Protein AF-A0A8H4QT90-F1 (afdb_monomer_lite)

Foldseek 3Di:
DVVVVCVVCVVVVVVLVVVLVVVLVDPPDFDFAEDEAAEDADDAQEKDKDLDDDRDYHYPVNSVVVVVVVVVVDRPPRGSGYIYIDRPCGPVTDDDPPCVVVVVVLVVCCVPPVVVSVVVVVVPD

Radius of gyration: 18.49 Å; chains: 1; bounding box: 45×28×50 Å

Secondary structure (DSSP, 8-state):
-HHHHHHHTHHHHHHHHHHHHHHHT-TTS---EEEE--EES-----EEEESS-----EEHHHHHHHHHHHHHT-TTSSTTSEEEEEETTGGGSPPPPTHHHHHHHHHHHHHH-HHHHHHHHHTT-

Sequence (125 aa):
MRAVALRAAFHVLRDLRLAAEYLRGFEWIPVSFWQPGPIVKDEARGVSLTAEEGFDLISYADVARGIVKIVEEGDGMWIGKEVGFVALGGKKVKSLPPSTFIWMLVGLLGYYMPSLWLVGRKMGL

Structure (mmCIF, N/CA/C/O backbone):
data_AF-A0A8H4QT90-F1
#
_entry.id   AF-A0A8H4QT90-F1
#
loop_
_atom_site.group_PDB
_atom_site.id
_atom_site.type_symbol
_atom_site.label_atom_id
_atom_site.label_alt_id
_atom_site.label_comp_id
_atom_site.label_asym_id
_atom_site.label_entity_id
_atom_site.label_seq_id
_atom_site.pdbx_PDB_ins_code
_atom_site.Cartn_x
_atom_site.Cartn_y
_atom_site.Cartn_z
_atom_site.occupancy
_atom_site.B_iso_or_equiv
_atom_site.auth_seq_id
_atom_site.auth_comp_id
_atom_site.auth_asym_id
_atom_site.auth_atom_id
_atom_site.pdbx_PDB_model_num
ATOM 1 N N . MET A 1 1 ? 4.700 10.311 -13.568 1.00 56.97 1 MET A N 1
ATOM 2 C CA . MET A 1 1 ? 4.705 8.851 -13.305 1.00 56.97 1 MET A CA 1
ATOM 3 C C . MET A 1 1 ? 3.386 8.309 -12.758 1.00 56.97 1 MET A C 1
ATOM 5 O O . MET A 1 1 ? 2.990 7.253 -13.229 1.00 56.97 1 MET A O 1
ATOM 9 N N . ARG A 1 2 ? 2.676 9.005 -11.848 1.00 68.62 2 ARG A N 1
ATOM 10 C CA . ARG A 1 2 ? 1.399 8.528 -11.265 1.00 68.62 2 ARG A CA 1
ATOM 11 C C . ARG A 1 2 ? 0.404 7.986 -12.304 1.00 68.62 2 ARG A C 1
ATOM 13 O O . ARG A 1 2 ? -0.024 6.850 -12.181 1.00 68.62 2 ARG A O 1
ATOM 20 N N . ALA A 1 3 ? 0.116 8.737 -13.371 1.00 72.50 3 ALA A N 1
ATOM 21 C CA . ALA A 1 3 ? -0.819 8.303 -14.418 1.00 72.50 3 ALA A CA 1
ATOM 22 C C . ALA A 1 3 ? -0.406 6.993 -15.120 1.00 72.50 3 ALA A C 1
ATOM 24 O O . ALA A 1 3 ? -1.246 6.131 -15.355 1.00 72.50 3 ALA A O 1
ATOM 25 N N . VAL A 1 4 ? 0.888 6.817 -15.416 1.00 71.94 4 VAL A N 1
ATOM 26 C CA . VAL A 1 4 ? 1.413 5.602 -16.064 1.00 71.94 4 VAL A CA 1
ATOM 27 C C . VAL A 1 4 ? 1.319 4.408 -15.117 1.00 71.94 4 VAL A C 1
ATOM 29 O O . VAL A 1 4 ? 0.863 3.347 -15.528 1.00 71.94 4 VAL A O 1
ATOM 32 N N . ALA A 1 5 ? 1.679 4.592 -13.844 1.00 72.44 5 ALA A N 1
ATOM 33 C CA . ALA A 1 5 ? 1.585 3.546 -12.828 1.00 72.44 5 ALA A CA 1
ATOM 34 C C . ALA A 1 5 ? 0.129 3.113 -12.583 1.00 72.44 5 ALA A C 1
ATOM 36 O O . ALA A 1 5 ? -0.160 1.920 -12.582 1.00 72.44 5 ALA A O 1
ATOM 37 N N . LEU A 1 6 ? -0.799 4.071 -12.465 1.00 78.56 6 LEU A N 1
ATOM 38 C CA . LEU A 1 6 ? -2.232 3.788 -12.322 1.00 78.56 6 LEU A CA 1
ATOM 39 C C . LEU A 1 6 ? -2.795 3.055 -13.544 1.00 78.56 6 LEU A C 1
ATOM 41 O O . LEU A 1 6 ? -3.613 2.152 -13.398 1.00 78.56 6 LEU A O 1
ATOM 45 N N . ARG A 1 7 ? -2.344 3.415 -14.753 1.00 81.00 7 ARG A N 1
ATOM 46 C CA . ARG A 1 7 ? -2.761 2.739 -15.986 1.00 81.00 7 ARG A CA 1
ATOM 47 C C . ARG A 1 7 ? -2.215 1.314 -16.058 1.00 81.00 7 ARG A C 1
ATOM 49 O O . ARG A 1 7 ? -2.965 0.407 -16.398 1.00 81.00 7 ARG A O 1
ATOM 56 N N . ALA A 1 8 ? -0.941 1.117 -15.720 1.00 78.81 8 ALA A N 1
ATOM 57 C CA . ALA A 1 8 ? -0.301 -0.198 -15.718 1.00 78.81 8 ALA A CA 1
ATOM 58 C C . ALA A 1 8 ? -0.925 -1.142 -14.677 1.00 78.81 8 ALA A C 1
ATOM 60 O O . ALA A 1 8 ? -1.117 -2.322 -14.951 1.00 78.81 8 ALA A O 1
ATOM 61 N N . ALA A 1 9 ? -1.296 -0.613 -13.509 1.00 82.62 9 ALA A N 1
ATOM 62 C CA . ALA A 1 9 ? -1.928 -1.369 -12.433 1.00 82.62 9 ALA A CA 1
ATOM 63 C C . ALA A 1 9 ? -3.467 -1.394 -12.515 1.00 82.62 9 ALA A C 1
ATOM 65 O O . ALA A 1 9 ? -4.108 -1.844 -11.569 1.00 82.62 9 ALA A O 1
ATOM 66 N N . PHE A 1 10 ? -4.077 -0.923 -13.612 1.00 85.81 10 PHE A N 1
ATOM 67 C CA . PHE A 1 10 ? -5.526 -0.699 -13.690 1.00 85.81 10 PHE A CA 1
ATOM 68 C C . PHE A 1 10 ? -6.351 -1.933 -13.311 1.00 85.81 10 PHE A C 1
ATOM 70 O O . PHE A 1 10 ? -7.279 -1.818 -12.518 1.00 85.81 10 PHE A O 1
ATOM 77 N N . HIS A 1 11 ? -6.007 -3.106 -13.851 1.00 88.88 11 HIS A N 1
ATOM 78 C CA . HIS A 1 11 ? -6.732 -4.345 -13.559 1.00 88.88 11 HIS A CA 1
ATOM 79 C C . HIS A 1 11 ? -6.631 -4.727 -12.080 1.00 88.88 11 HIS A C 1
ATOM 81 O O . HIS A 1 11 ? -7.649 -4.974 -11.450 1.00 88.88 11 HIS A O 1
ATOM 87 N N . VAL A 1 12 ? -5.432 -4.648 -11.498 1.00 89.69 12 VAL A N 1
ATOM 88 C CA . VAL A 1 12 ? -5.207 -4.949 -10.077 1.00 89.69 12 VAL A CA 1
ATOM 89 C C . VAL A 1 12 ? -5.978 -3.980 -9.177 1.00 89.69 12 VAL A C 1
ATOM 91 O O . VAL A 1 12 ? -6.648 -4.400 -8.240 1.00 89.69 12 VAL A O 1
ATOM 94 N N . LEU A 1 13 ? -5.928 -2.679 -9.473 1.00 88.31 13 LEU A N 1
ATOM 95 C CA . LEU A 1 13 ? -6.648 -1.661 -8.703 1.00 88.31 13 LEU A CA 1
ATOM 96 C C . LEU A 1 13 ? -8.168 -1.812 -8.834 1.00 88.31 13 LEU A C 1
ATOM 98 O O . LEU A 1 13 ? -8.895 -1.618 -7.861 1.00 88.31 13 LEU A O 1
ATOM 102 N N . ARG A 1 14 ? -8.655 -2.179 -10.024 1.00 93.69 14 ARG A N 1
ATOM 103 C CA . ARG A 1 14 ? -10.071 -2.471 -10.259 1.00 93.69 14 ARG A CA 1
ATOM 104 C C . ARG A 1 14 ? -10.523 -3.695 -9.466 1.00 93.69 14 ARG A C 1
ATOM 106 O O . ARG A 1 14 ? -11.590 -3.641 -8.864 1.00 93.69 14 ARG A O 1
ATOM 113 N N . ASP A 1 15 ? -9.725 -4.755 -9.433 1.00 95.38 15 ASP A N 1
ATOM 114 C CA . ASP A 1 15 ? -10.054 -5.965 -8.678 1.00 95.38 15 ASP A CA 1
ATOM 115 C C . ASP A 1 15 ? -10.084 -5.682 -7.170 1.00 95.38 15 ASP A C 1
ATOM 117 O O . ASP A 1 15 ? -11.026 -6.085 -6.489 1.00 95.38 15 ASP A O 1
ATOM 121 N N . LEU A 1 16 ? -9.126 -4.900 -6.656 1.00 92.50 16 LEU A N 1
ATOM 122 C CA . LEU A 1 16 ? -9.128 -4.446 -5.261 1.00 92.50 16 LEU A CA 1
ATOM 123 C C . LEU A 1 16 ? -10.362 -3.601 -4.925 1.00 92.50 16 LEU A C 1
ATOM 125 O O . LEU A 1 16 ? -10.953 -3.776 -3.860 1.00 92.50 16 LEU A O 1
ATOM 129 N N . ARG A 1 17 ? -10.787 -2.716 -5.835 1.00 92.56 17 ARG A N 1
ATOM 130 C CA . ARG A 1 17 ? -12.011 -1.926 -5.660 1.00 92.56 17 ARG A CA 1
ATOM 131 C C . ARG A 1 17 ? -13.251 -2.818 -5.570 1.00 92.56 17 ARG A C 1
ATOM 133 O O . ARG A 1 17 ? -14.049 -2.642 -4.656 1.00 92.56 17 ARG A O 1
ATOM 140 N N . LEU A 1 18 ? -13.398 -3.777 -6.484 1.00 95.88 18 LEU A N 1
ATOM 141 C CA . LEU A 1 18 ? -14.534 -4.706 -6.488 1.00 95.88 18 LEU A CA 1
ATOM 142 C C . LEU A 1 18 ? -14.541 -5.598 -5.241 1.00 95.88 18 LEU A C 1
ATOM 144 O O . LEU A 1 18 ? -15.597 -5.828 -4.655 1.00 95.88 18 LEU A O 1
ATOM 148 N N . ALA A 1 19 ? -13.369 -6.058 -4.797 1.00 94.44 19 ALA A N 1
ATOM 149 C CA . ALA A 1 19 ? -13.237 -6.802 -3.549 1.00 94.44 19 ALA A CA 1
ATOM 150 C C . ALA A 1 19 ? -13.657 -5.955 -2.337 1.00 94.44 19 ALA A C 1
ATOM 152 O O . ALA A 1 19 ? -14.354 -6.451 -1.453 1.00 94.44 19 ALA A O 1
ATOM 153 N N . ALA A 1 20 ? -13.288 -4.670 -2.308 1.00 93.00 20 ALA A N 1
ATOM 154 C CA . ALA A 1 20 ? -13.705 -3.762 -1.247 1.00 93.00 20 ALA A CA 1
ATOM 155 C C . ALA A 1 20 ? -15.222 -3.520 -1.249 1.00 93.00 20 ALA A C 1
ATOM 157 O O . ALA A 1 20 ? -15.846 -3.573 -0.191 1.00 93.00 20 ALA A O 1
ATOM 158 N N . GLU A 1 21 ? -15.827 -3.302 -2.419 1.00 94.12 21 GLU A N 1
ATOM 159 C CA . GLU A 1 21 ? -17.282 -3.159 -2.572 1.00 94.12 21 GLU A CA 1
ATOM 160 C C . GLU A 1 21 ? -18.023 -4.423 -2.104 1.00 94.12 21 GLU A C 1
ATOM 162 O O . GLU A 1 21 ? -18.998 -4.321 -1.361 1.00 94.12 21 GLU A O 1
ATOM 167 N N . TYR A 1 22 ? -17.518 -5.610 -2.453 1.00 95.38 22 TYR A N 1
ATOM 168 C CA . TYR A 1 22 ? -18.063 -6.884 -1.981 1.00 95.38 22 TYR A CA 1
ATOM 169 C C . TYR A 1 22 ? -17.990 -7.015 -0.453 1.00 95.38 22 TYR A C 1
ATOM 171 O O . TYR A 1 22 ? -18.989 -7.341 0.185 1.00 95.38 22 TYR A O 1
ATOM 179 N N . LEU A 1 23 ? -16.834 -6.716 0.151 1.00 94.31 23 LEU A N 1
ATOM 180 C CA . LEU A 1 23 ? -16.644 -6.807 1.603 1.00 94.31 23 LEU A CA 1
ATOM 181 C C . LEU A 1 23 ? -17.519 -5.814 2.378 1.00 94.31 23 LEU A C 1
ATOM 183 O O . LEU A 1 23 ? -18.013 -6.153 3.449 1.00 94.31 23 LEU A O 1
ATOM 187 N N . ARG A 1 24 ? -17.771 -4.621 1.825 1.00 92.25 24 ARG A N 1
ATOM 188 C CA . ARG A 1 24 ? -18.686 -3.631 2.424 1.00 92.25 24 ARG A CA 1
ATOM 189 C C . ARG A 1 24 ? -20.137 -4.110 2.498 1.00 92.25 24 ARG A C 1
ATOM 191 O O . ARG A 1 24 ? -20.896 -3.560 3.284 1.00 92.25 24 ARG A O 1
ATOM 198 N N . GLY A 1 25 ? -20.522 -5.126 1.723 1.00 93.00 25 GLY A N 1
ATOM 199 C CA . GLY A 1 25 ? -21.843 -5.752 1.815 1.00 93.00 25 GLY A CA 1
ATOM 200 C C . GLY A 1 25 ? -22.051 -6.613 3.068 1.00 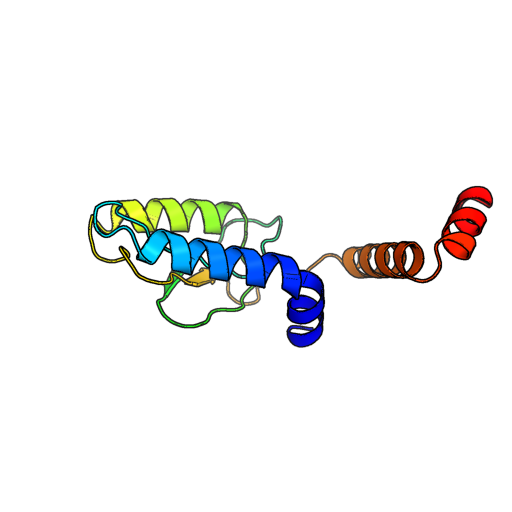93.00 25 GLY A C 1
ATOM 201 O O . GLY A 1 25 ? -23.180 -7.016 3.338 1.00 93.00 25 GLY A O 1
ATOM 202 N N . PHE A 1 26 ? -20.995 -6.902 3.836 1.00 93.75 26 PHE A N 1
ATOM 203 C CA . PHE A 1 26 ? -21.057 -7.757 5.022 1.00 93.75 26 PHE A CA 1
ATOM 204 C C . PHE A 1 26 ? -20.799 -6.954 6.301 1.00 93.75 26 PHE A C 1
ATOM 206 O O . PHE A 1 26 ? -19.674 -6.881 6.785 1.00 93.75 26 PHE A O 1
ATOM 213 N N . GLU A 1 27 ? -21.860 -6.404 6.896 1.00 86.62 27 GLU A N 1
ATOM 214 C CA . GLU A 1 27 ? -21.769 -5.586 8.122 1.00 86.62 27 GLU A CA 1
ATOM 215 C C . GLU A 1 27 ? -21.229 -6.345 9.347 1.00 86.62 27 GLU A C 1
ATOM 217 O O . GLU A 1 27 ? -20.712 -5.739 10.281 1.00 86.62 27 GLU A O 1
ATOM 222 N N . TRP A 1 28 ? -21.324 -7.677 9.352 1.00 89.69 28 TRP A N 1
ATOM 223 C CA . TRP A 1 28 ? -20.856 -8.519 10.456 1.00 89.69 28 TRP A CA 1
ATOM 224 C C . TRP A 1 28 ? -19.338 -8.755 10.452 1.00 89.69 28 TRP A C 1
ATOM 226 O O . TRP A 1 28 ? -18.812 -9.297 11.425 1.00 89.69 28 TRP A O 1
ATOM 236 N N . ILE A 1 29 ? -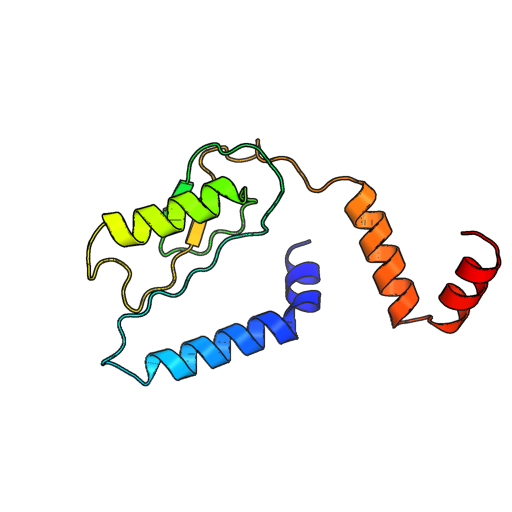18.629 -8.373 9.381 1.00 89.88 29 ILE A N 1
ATOM 237 C CA . ILE A 1 29 ? -17.174 -8.522 9.285 1.00 89.88 29 ILE A CA 1
ATOM 238 C C . ILE A 1 29 ? -16.518 -7.163 9.564 1.00 89.88 29 ILE A C 1
ATOM 240 O O . ILE A 1 29 ? -16.656 -6.242 8.755 1.00 89.88 29 ILE A O 1
ATOM 244 N N . PRO A 1 30 ? -15.751 -7.011 10.657 1.00 88.50 30 PRO A N 1
ATOM 245 C CA . PRO A 1 30 ? -14.966 -5.805 10.874 1.00 88.50 30 PRO A CA 1
ATOM 246 C C . PRO A 1 30 ? -13.798 -5.773 9.880 1.00 88.50 30 PRO A C 1
ATOM 248 O O . PRO A 1 30 ? -12.845 -6.543 9.987 1.00 88.50 30 PRO A O 1
ATOM 251 N N . VAL A 1 31 ? -13.873 -4.882 8.890 1.00 90.88 31 VAL A N 1
ATOM 252 C CA . VAL A 1 31 ? -12.844 -4.721 7.850 1.00 90.88 31 VAL A CA 1
ATOM 253 C C . VAL A 1 31 ? -12.360 -3.280 7.819 1.00 90.88 31 VAL A C 1
ATOM 255 O O . VAL A 1 31 ? -13.161 -2.358 7.914 1.00 90.88 31 VAL A O 1
ATOM 258 N N . SER A 1 32 ? -11.059 -3.074 7.635 1.00 91.12 32 SER A N 1
ATOM 259 C CA . SER A 1 32 ? -10.476 -1.783 7.250 1.00 91.12 32 SER A CA 1
ATOM 260 C C . SER A 1 32 ? -9.775 -1.931 5.896 1.00 91.12 32 SER A C 1
ATOM 262 O O . SER A 1 32 ? -9.260 -3.003 5.576 1.00 91.12 32 SER A O 1
ATOM 264 N N . PHE A 1 33 ? -9.787 -0.881 5.072 1.00 91.75 33 PHE A N 1
ATOM 265 C CA . PHE A 1 33 ? -9.288 -0.934 3.694 1.00 91.75 33 PHE A CA 1
ATOM 266 C C . PHE A 1 33 ? -7.952 -0.202 3.575 1.00 91.75 33 PHE A C 1
ATOM 268 O O . PHE A 1 33 ? -7.902 1.022 3.504 1.00 91.75 33 PHE A O 1
ATOM 275 N N . TRP A 1 34 ? -6.851 -0.948 3.561 1.00 91.50 34 TRP A N 1
ATOM 276 C CA . TRP A 1 34 ? -5.502 -0.378 3.573 1.00 91.50 34 TRP A CA 1
ATOM 277 C C . TRP A 1 34 ? -5.037 0.010 2.170 1.00 91.50 34 TRP A C 1
ATOM 279 O O . TRP A 1 34 ? -5.061 -0.806 1.249 1.00 91.50 34 TRP A O 1
ATOM 289 N N . GLN A 1 35 ? -4.560 1.241 2.020 1.00 90.38 35 GLN A N 1
ATOM 290 C CA . GLN A 1 35 ? -4.091 1.796 0.753 1.00 90.38 35 GLN A CA 1
ATOM 291 C C . GLN A 1 35 ? -2.704 2.433 0.942 1.00 90.38 35 GLN A C 1
ATOM 293 O O . GLN A 1 35 ? -2.571 3.659 0.975 1.00 90.38 35 GLN A O 1
ATOM 298 N N . PRO A 1 36 ? -1.641 1.625 1.118 1.00 90.06 36 PRO A N 1
ATOM 299 C CA . PRO A 1 36 ? -0.292 2.166 1.150 1.00 90.06 36 PRO A CA 1
ATOM 300 C C . PRO A 1 36 ? 0.099 2.721 -0.225 1.00 90.06 36 PRO A C 1
ATOM 302 O O . PRO A 1 36 ? -0.332 2.223 -1.269 1.00 90.06 36 PRO A O 1
ATOM 305 N N . GLY A 1 37 ? 0.972 3.729 -0.227 1.00 85.50 37 GLY A N 1
ATOM 306 C CA . GLY A 1 37 ? 1.645 4.169 -1.444 1.00 85.50 37 GLY A CA 1
ATOM 307 C C . GLY A 1 37 ? 2.640 3.121 -1.975 1.00 85.50 37 GLY A C 1
ATOM 308 O O . GLY A 1 37 ? 2.726 2.003 -1.457 1.00 85.50 37 GLY A O 1
ATOM 309 N N . PRO A 1 38 ? 3.418 3.448 -3.022 1.00 84.25 38 PRO A N 1
ATOM 310 C CA . PRO A 1 38 ? 4.371 2.505 -3.596 1.00 84.25 38 PRO A CA 1
ATOM 311 C C . PRO A 1 38 ? 5.395 2.028 -2.553 1.00 84.25 38 PRO A C 1
ATOM 313 O O . PRO A 1 38 ? 6.088 2.830 -1.923 1.00 84.25 38 PRO A O 1
ATOM 316 N N . ILE A 1 39 ? 5.490 0.708 -2.382 1.00 88.81 39 ILE A N 1
ATOM 317 C CA . ILE A 1 39 ? 6.303 0.093 -1.330 1.00 88.81 39 ILE A CA 1
ATOM 318 C C . ILE A 1 39 ? 7.718 -0.168 -1.847 1.00 88.81 39 ILE A C 1
ATOM 320 O O . ILE A 1 39 ? 7.906 -0.758 -2.913 1.00 88.81 39 ILE A O 1
ATOM 324 N N . VAL A 1 40 ? 8.726 0.240 -1.080 1.00 86.94 40 VAL A N 1
ATOM 325 C CA . VAL A 1 40 ? 10.141 0.070 -1.432 1.00 86.94 40 VAL A CA 1
ATOM 326 C C . VAL A 1 40 ? 10.928 -0.646 -0.339 1.00 86.94 40 VAL A C 1
ATOM 328 O O . VAL A 1 40 ? 10.585 -0.626 0.844 1.00 86.94 40 VAL A O 1
ATOM 331 N N . LYS A 1 41 ? 12.028 -1.292 -0.740 1.00 86.94 41 LYS A N 1
ATOM 332 C CA . LYS A 1 41 ? 13.002 -1.850 0.201 1.00 86.94 41 LYS A CA 1
ATOM 333 C C . LYS A 1 41 ? 13.876 -0.720 0.742 1.00 86.94 41 LYS A C 1
ATOM 335 O O . LYS A 1 41 ? 14.814 -0.284 0.077 1.00 86.94 41 LYS A O 1
ATOM 340 N N . ASP A 1 42 ? 13.562 -0.267 1.945 1.00 86.56 42 ASP A N 1
ATOM 341 C CA . ASP A 1 42 ? 14.267 0.812 2.628 1.00 86.56 42 ASP A CA 1
ATOM 342 C C . ASP A 1 42 ? 14.181 0.641 4.152 1.00 86.56 42 ASP A C 1
ATOM 344 O O . ASP A 1 42 ? 13.440 -0.209 4.651 1.00 86.56 42 ASP A O 1
ATOM 348 N N . GLU A 1 43 ? 14.958 1.434 4.882 1.00 87.50 43 GLU A N 1
ATOM 349 C CA . GLU A 1 43 ? 14.882 1.529 6.336 1.00 87.50 43 GLU A CA 1
ATOM 350 C C . GLU A 1 43 ? 13.568 2.179 6.770 1.00 87.50 43 GLU A C 1
ATOM 352 O O . GLU A 1 43 ? 13.052 3.097 6.128 1.00 87.50 43 GLU A O 1
ATOM 357 N N . ALA A 1 44 ? 13.053 1.716 7.902 1.00 87.25 44 ALA A N 1
ATOM 358 C CA . ALA A 1 44 ? 11.863 2.285 8.499 1.00 87.25 44 ALA A CA 1
ATOM 359 C C . ALA A 1 44 ? 12.152 3.636 9.144 1.00 87.25 44 ALA A C 1
ATOM 361 O O . ALA A 1 44 ? 13.107 3.772 9.914 1.00 87.25 44 ALA A O 1
ATOM 362 N N . ARG A 1 45 ? 11.298 4.621 8.868 1.00 88.44 45 ARG A N 1
ATOM 363 C CA . ARG A 1 45 ? 11.428 5.985 9.414 1.00 88.44 45 ARG A CA 1
ATOM 364 C C . ARG A 1 45 ? 10.181 6.450 10.156 1.00 88.44 45 ARG A C 1
ATOM 366 O O . ARG A 1 45 ? 10.102 7.612 10.543 1.00 88.44 45 ARG A O 1
ATOM 373 N N . GLY A 1 46 ? 9.242 5.538 10.388 1.00 89.50 46 GLY A N 1
ATOM 374 C CA . GLY A 1 46 ? 7.977 5.816 11.044 1.00 89.50 46 GLY A CA 1
ATOM 375 C C . GLY A 1 46 ? 6.854 6.048 10.041 1.00 89.50 46 GLY A C 1
ATOM 376 O O . GLY A 1 46 ? 7.069 6.405 8.880 1.00 89.50 46 GLY A O 1
ATOM 377 N N . VAL A 1 47 ? 5.634 5.848 10.525 1.00 91.94 47 VAL A N 1
ATOM 378 C CA . VAL A 1 47 ? 4.414 5.861 9.722 1.00 91.94 47 VAL A CA 1
ATOM 379 C C . VAL A 1 47 ? 3.308 6.613 10.450 1.00 91.94 47 VAL A C 1
ATOM 381 O O . VAL A 1 47 ? 3.115 6.458 11.660 1.00 91.94 47 VAL A O 1
ATOM 384 N N . SER A 1 48 ? 2.576 7.426 9.699 1.00 90.81 48 SER A N 1
ATOM 385 C CA . SER A 1 48 ? 1.294 7.984 10.112 1.00 90.81 48 SER A CA 1
ATOM 386 C C . SER A 1 48 ? 0.181 7.401 9.257 1.00 90.81 48 SER A C 1
ATOM 388 O O . SER A 1 48 ? 0.389 7.083 8.087 1.00 90.81 48 SER A O 1
ATOM 390 N N . LEU A 1 49 ? -0.999 7.282 9.851 1.00 91.25 49 LEU A N 1
ATOM 391 C CA . LEU A 1 49 ? -2.218 6.893 9.160 1.00 91.25 49 LEU A CA 1
ATOM 392 C C . LEU A 1 49 ? -2.989 8.157 8.783 1.00 91.25 49 LEU A C 1
ATOM 394 O O . LEU A 1 49 ? -2.897 9.175 9.474 1.00 91.25 49 LEU A O 1
ATOM 398 N N . THR A 1 50 ? -3.717 8.104 7.678 1.00 89.56 50 THR A N 1
ATOM 399 C CA . THR A 1 50 ? -4.576 9.196 7.215 1.00 89.56 50 THR A CA 1
ATOM 400 C C . THR A 1 50 ? -5.820 8.627 6.543 1.00 89.56 50 THR A C 1
ATOM 402 O O . THR A 1 50 ? -5.784 7.524 6.005 1.00 89.56 50 THR A O 1
ATOM 405 N N . ALA A 1 51 ? -6.920 9.377 6.572 1.00 86.12 51 ALA A N 1
ATOM 406 C CA . ALA A 1 51 ? -8.114 9.077 5.779 1.00 86.12 51 ALA A CA 1
ATOM 407 C C . ALA A 1 51 ? -8.076 9.742 4.387 1.00 86.12 51 ALA A C 1
ATOM 409 O O . ALA A 1 51 ? -8.979 9.540 3.581 1.00 86.12 51 ALA A O 1
ATOM 410 N N . GLU A 1 52 ? -7.058 10.562 4.114 1.00 83.31 52 GLU A N 1
ATOM 411 C CA . GLU A 1 52 ? -6.880 11.264 2.840 1.00 83.31 52 GLU A CA 1
ATOM 412 C C . GLU A 1 52 ? -5.996 10.471 1.864 1.00 83.31 52 GLU A C 1
ATOM 414 O O . GLU A 1 52 ? -5.206 9.613 2.264 1.00 83.31 52 GLU A O 1
ATOM 419 N N . GLU A 1 53 ? -6.085 10.784 0.566 1.00 69.00 53 GLU A N 1
ATOM 420 C CA . GLU A 1 53 ? -5.212 10.177 -0.445 1.00 69.00 53 GLU A CA 1
ATOM 421 C C . GLU A 1 53 ? -3.740 10.566 -0.211 1.00 69.00 53 GLU A C 1
ATOM 423 O O . GLU A 1 53 ? -3.318 11.689 -0.491 1.00 69.00 53 GLU A O 1
ATOM 428 N N . GLY A 1 54 ? -2.931 9.603 0.236 1.00 66.25 54 GLY A N 1
ATOM 429 C CA . GLY A 1 54 ? -1.471 9.694 0.259 1.00 66.25 54 GLY A CA 1
ATOM 430 C C . GLY A 1 54 ? -0.845 8.865 -0.865 1.00 66.25 54 GLY A C 1
ATOM 431 O O . GLY A 1 54 ? -1.156 7.686 -1.014 1.00 66.25 54 GLY A O 1
ATOM 432 N N . PHE A 1 55 ? 0.061 9.452 -1.656 1.00 71.81 55 PHE A N 1
ATOM 433 C CA . PHE A 1 55 ? 0.822 8.739 -2.700 1.00 71.81 55 PHE A CA 1
ATOM 434 C C . PHE A 1 55 ? 2.337 8.869 -2.486 1.00 71.81 55 PHE A C 1
ATOM 436 O O . PHE A 1 55 ? 3.096 9.125 -3.421 1.00 71.81 55 PHE A O 1
ATOM 443 N N . ASP A 1 56 ? 2.783 8.718 -1.243 1.00 79.75 56 ASP A N 1
ATOM 444 C CA . ASP A 1 56 ? 4.206 8.752 -0.910 1.00 79.75 56 ASP A CA 1
ATOM 445 C C . ASP A 1 56 ? 4.819 7.349 -0.907 1.00 79.75 56 ASP A C 1
ATOM 447 O O . ASP A 1 56 ? 4.150 6.344 -0.666 1.00 79.75 56 ASP A O 1
ATOM 451 N N . LEU A 1 57 ? 6.120 7.282 -1.197 1.00 86.44 57 LEU A N 1
ATOM 452 C CA . LEU A 1 57 ? 6.891 6.048 -1.071 1.00 86.44 57 LEU A CA 1
ATOM 453 C C . LEU A 1 57 ? 6.944 5.635 0.400 1.00 86.44 57 LEU A C 1
ATOM 455 O O . LEU A 1 57 ? 7.192 6.469 1.271 1.00 86.44 57 LEU A O 1
ATOM 459 N N . ILE A 1 58 ? 6.781 4.344 0.669 1.00 89.88 58 ILE A N 1
ATOM 460 C CA . ILE A 1 58 ? 6.813 3.808 2.031 1.00 89.88 58 ILE A CA 1
ATOM 461 C C . ILE A 1 58 ? 7.648 2.530 2.098 1.00 89.88 58 ILE A C 1
ATOM 463 O O . ILE A 1 58 ? 7.688 1.742 1.154 1.00 89.88 58 ILE A O 1
ATOM 467 N N . SER A 1 59 ? 8.360 2.318 3.206 1.00 91.62 59 SER A N 1
ATOM 468 C CA . SER A 1 59 ? 9.129 1.088 3.400 1.00 91.62 59 SER A CA 1
ATOM 469 C C . SER A 1 59 ? 8.220 -0.079 3.804 1.00 91.62 59 SER A C 1
ATOM 471 O O . SER A 1 59 ? 7.204 0.118 4.470 1.00 91.62 59 SER A O 1
ATOM 473 N N . TYR A 1 60 ? 8.608 -1.316 3.477 1.00 92.06 60 TYR A N 1
ATOM 474 C CA . TYR A 1 60 ? 7.895 -2.517 3.951 1.00 92.06 60 TYR A CA 1
ATOM 475 C C . TYR A 1 60 ? 7.709 -2.535 5.475 1.00 92.06 60 TYR A C 1
ATOM 477 O O . TYR A 1 60 ? 6.652 -2.905 5.981 1.00 92.06 60 TYR A O 1
ATOM 485 N N . ALA A 1 61 ? 8.738 -2.115 6.210 1.00 93.31 61 ALA A N 1
ATOM 486 C CA . ALA A 1 61 ? 8.716 -2.100 7.663 1.00 93.31 61 ALA A CA 1
ATOM 487 C C . ALA A 1 61 ? 7.811 -0.990 8.229 1.00 93.31 61 ALA A C 1
ATOM 489 O O . ALA A 1 61 ? 7.231 -1.174 9.298 1.00 93.31 61 ALA A O 1
ATOM 490 N N . ASP A 1 62 ? 7.659 0.138 7.531 1.00 93.12 62 ASP A N 1
ATOM 491 C CA . ASP A 1 62 ? 6.706 1.187 7.910 1.00 93.12 62 ASP A CA 1
ATOM 492 C C . ASP A 1 62 ? 5.258 0.769 7.612 1.00 93.12 62 ASP A C 1
ATOM 494 O O . ASP A 1 62 ? 4.380 1.023 8.432 1.00 93.12 62 ASP A O 1
ATOM 498 N N . VAL A 1 63 ? 5.001 0.049 6.511 1.00 93.88 63 VAL A N 1
ATOM 499 C CA . VAL A 1 63 ? 3.670 -0.535 6.245 1.00 93.88 63 VAL A CA 1
ATOM 500 C C . VAL A 1 63 ? 3.280 -1.517 7.351 1.00 93.88 63 VAL A C 1
ATOM 502 O O . VAL A 1 63 ? 2.195 -1.401 7.912 1.00 93.88 63 VAL A O 1
ATOM 505 N N . ALA A 1 64 ? 4.176 -2.437 7.722 1.00 94.12 64 ALA A N 1
ATOM 506 C CA . ALA A 1 64 ? 3.911 -3.399 8.793 1.00 94.12 64 ALA A CA 1
ATOM 507 C C . ALA A 1 64 ? 3.608 -2.707 10.133 1.00 94.12 64 ALA A C 1
ATOM 509 O O . ALA A 1 64 ? 2.643 -3.064 10.806 1.00 94.12 64 ALA A O 1
ATOM 510 N N . ARG A 1 65 ? 4.375 -1.667 10.491 1.00 93.94 65 ARG A N 1
ATOM 511 C CA . ARG A 1 65 ? 4.086 -0.845 11.678 1.00 93.94 65 ARG A CA 1
ATOM 512 C C . ARG A 1 65 ? 2.735 -0.150 11.595 1.00 93.94 65 ARG A C 1
ATOM 514 O O . ARG A 1 65 ? 2.057 -0.048 12.607 1.00 93.94 65 ARG A O 1
ATOM 521 N N . GLY A 1 66 ? 2.350 0.333 10.417 1.00 92.75 66 GLY A N 1
ATOM 52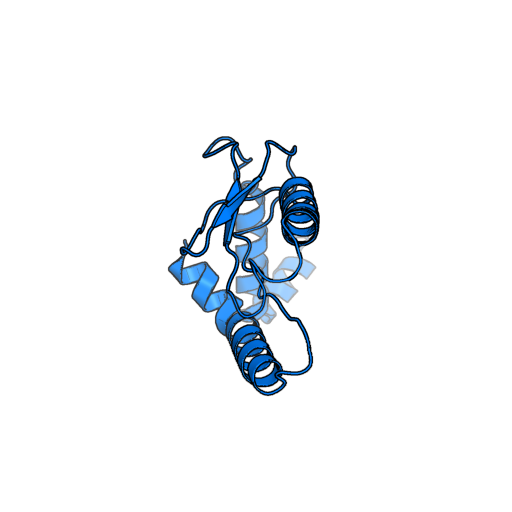2 C CA . GLY A 1 66 ? 1.066 1.000 10.238 1.00 92.75 66 GLY A CA 1
ATOM 523 C C . GLY A 1 66 ? -0.094 0.028 10.434 1.00 92.75 66 GLY A C 1
ATOM 524 O O . GLY A 1 66 ? -1.063 0.382 11.090 1.00 92.75 66 GLY A O 1
ATOM 525 N N . ILE A 1 67 ? 0.043 -1.218 9.970 1.00 92.50 67 ILE A N 1
ATOM 526 C CA . ILE A 1 67 ? -0.948 -2.276 10.217 1.00 92.50 67 ILE A CA 1
ATOM 527 C C . ILE A 1 67 ? -1.067 -2.569 11.718 1.00 92.50 67 ILE A C 1
ATOM 529 O O . ILE A 1 67 ? -2.178 -2.641 12.232 1.00 92.50 67 ILE A O 1
ATOM 533 N N . VAL A 1 68 ? 0.057 -2.678 12.436 1.00 93.19 68 VAL A N 1
ATOM 534 C CA . VAL A 1 68 ? 0.039 -2.842 13.902 1.00 93.19 68 VAL A CA 1
ATOM 535 C C . VAL A 1 68 ? -0.660 -1.657 14.569 1.00 93.19 68 VAL A C 1
ATOM 537 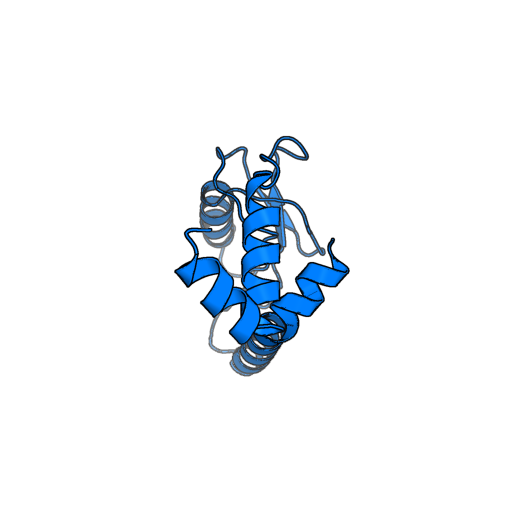O O . VAL A 1 68 ? -1.542 -1.855 15.395 1.00 93.19 68 VAL A O 1
ATOM 540 N N . LYS A 1 69 ? -0.348 -0.431 14.141 1.00 92.00 69 LYS A N 1
ATOM 541 C CA . LYS A 1 69 ? -0.954 0.795 14.667 1.00 92.00 69 LYS A CA 1
ATOM 542 C C . LYS A 1 69 ? -2.470 0.858 14.446 1.00 92.00 69 LYS A C 1
ATOM 544 O O . LYS A 1 69 ? -3.181 1.293 15.341 1.00 92.00 69 LYS A O 1
ATOM 549 N N . ILE A 1 70 ? -2.972 0.384 13.302 1.00 91.31 70 ILE A N 1
ATOM 550 C CA . ILE A 1 70 ? -4.421 0.280 13.039 1.00 91.31 70 ILE A CA 1
ATOM 551 C C . ILE A 1 70 ? -5.104 -0.601 14.092 1.00 91.31 70 ILE A C 1
ATOM 553 O O . ILE A 1 70 ? -6.201 -0.274 14.534 1.00 91.31 70 ILE A O 1
ATOM 557 N N . VAL A 1 71 ? -4.461 -1.705 14.484 1.00 89.38 71 VAL A N 1
ATOM 558 C CA . VAL A 1 71 ? -4.981 -2.621 15.509 1.00 89.38 71 VAL A CA 1
ATOM 559 C C . VAL A 1 71 ? -4.860 -2.007 16.910 1.00 89.38 71 VAL A C 1
ATOM 561 O O . VAL A 1 71 ? -5.785 -2.117 17.708 1.00 89.38 71 VAL A O 1
ATOM 564 N N . GLU A 1 72 ? -3.748 -1.330 17.209 1.00 90.06 72 GLU A N 1
ATOM 565 C CA . GLU A 1 72 ? -3.499 -0.699 18.515 1.00 90.06 72 GLU A CA 1
ATOM 566 C C . GLU A 1 72 ? -4.391 0.523 18.794 1.00 90.06 72 GLU A C 1
ATOM 568 O O . GLU A 1 72 ? -4.747 0.760 19.947 1.00 90.06 72 GLU A O 1
ATOM 573 N N . GLU A 1 73 ? -4.785 1.289 17.769 1.00 87.56 73 GLU A N 1
ATOM 574 C CA . GLU A 1 73 ? -5.677 2.456 17.911 1.00 87.56 73 GLU A CA 1
ATOM 575 C C . GLU A 1 73 ? -7.142 2.082 18.236 1.00 87.56 73 GLU A C 1
ATOM 577 O O . GLU A 1 73 ? -7.970 2.964 18.473 1.00 87.56 73 GLU A O 1
ATOM 582 N N . GLY A 1 74 ? -7.443 0.783 18.345 1.00 67.12 74 GLY A N 1
ATOM 583 C CA . GLY A 1 74 ? -8.670 0.257 18.933 1.00 67.12 74 GLY A CA 1
ATOM 584 C C . GLY A 1 74 ? -9.789 -0.049 17.935 1.00 67.12 74 GLY A C 1
ATOM 585 O O . GLY A 1 74 ? -9.918 0.563 16.869 1.00 67.12 74 GLY A O 1
ATOM 586 N N . ASP A 1 75 ? -10.625 -1.016 18.326 1.00 64.56 75 ASP A N 1
ATOM 587 C CA . ASP A 1 75 ? -11.736 -1.563 17.544 1.00 64.56 75 ASP A CA 1
ATOM 588 C C . ASP A 1 75 ? -12.779 -0.485 17.221 1.00 64.56 75 ASP A C 1
ATOM 590 O O . ASP A 1 75 ? -13.677 -0.182 18.005 1.00 64.56 75 ASP A O 1
ATOM 594 N N . GLY A 1 76 ? -12.658 0.118 16.039 1.00 70.56 76 GLY A N 1
ATOM 595 C CA . GLY A 1 76 ? -13.693 0.986 15.476 1.00 70.56 76 GLY A CA 1
ATOM 596 C C . GLY A 1 76 ? -13.180 2.223 14.761 1.00 70.56 76 GLY A C 1
ATOM 597 O O . GLY A 1 76 ? -13.862 2.707 13.857 1.00 70.56 76 GLY A O 1
ATOM 598 N N . MET A 1 77 ? -11.982 2.727 15.087 1.00 87.31 77 MET A N 1
ATOM 599 C CA . MET A 1 77 ? -11.503 3.975 14.476 1.00 87.31 77 MET A CA 1
ATOM 600 C C . MET A 1 77 ? -11.384 3.851 12.952 1.00 87.31 77 MET A C 1
ATOM 602 O O . MET A 1 77 ? -11.781 4.770 12.231 1.00 87.31 77 MET A O 1
ATOM 606 N N . TRP A 1 78 ? -10.884 2.708 12.479 1.00 89.94 78 TRP A N 1
ATOM 607 C CA . TRP A 1 78 ? -10.580 2.447 11.069 1.00 89.94 78 TRP A CA 1
ATOM 608 C C . TRP A 1 78 ? -11.522 1.441 10.397 1.00 89.94 78 TRP A C 1
ATOM 610 O O . TRP A 1 78 ? -11.408 1.206 9.193 1.00 89.94 78 TRP A O 1
ATOM 620 N N . ILE A 1 79 ? -12.465 0.855 11.142 1.00 90.31 79 ILE A N 1
ATOM 621 C CA . ILE A 1 79 ? -13.436 -0.098 10.590 1.00 90.31 79 ILE A CA 1
ATOM 622 C C . ILE A 1 79 ? -14.318 0.619 9.557 1.00 90.31 79 ILE A C 1
ATOM 624 O O . ILE A 1 79 ? -14.807 1.723 9.786 1.00 90.31 79 ILE A O 1
ATOM 628 N N . GLY A 1 80 ? -14.479 -0.001 8.390 1.00 88.56 80 GLY A N 1
ATOM 629 C CA . GLY A 1 80 ? -15.223 0.513 7.242 1.00 88.56 80 GLY A CA 1
ATOM 630 C C . GLY A 1 80 ? -14.525 1.641 6.476 1.00 88.56 80 GLY A C 1
ATOM 631 O O . GLY A 1 80 ? -15.060 2.096 5.463 1.00 88.56 80 GLY A O 1
ATOM 632 N N . LYS A 1 81 ? -13.347 2.098 6.923 1.00 89.81 81 LYS A N 1
ATOM 633 C CA . LYS A 1 81 ? -12.641 3.245 6.338 1.00 89.81 81 LYS A CA 1
ATOM 634 C C . LYS A 1 81 ? -11.496 2.819 5.433 1.00 89.81 81 LYS A C 1
ATOM 636 O O . LYS A 1 81 ? -10.904 1.751 5.589 1.00 89.81 81 LYS A O 1
ATOM 641 N N . GLU A 1 82 ? -11.184 3.704 4.498 1.00 91.62 82 GLU A N 1
ATOM 642 C CA . GLU A 1 82 ? -9.955 3.656 3.716 1.00 91.62 82 GLU A CA 1
ATOM 643 C C . GLU A 1 82 ? -8.828 4.288 4.533 1.00 91.62 82 GLU A C 1
ATOM 645 O O . GLU A 1 82 ? -9.008 5.347 5.136 1.00 91.62 82 GLU A O 1
ATOM 650 N N . VAL A 1 83 ? -7.692 3.596 4.607 1.00 91.88 83 VAL A N 1
ATOM 651 C CA . VAL A 1 83 ? -6.553 3.974 5.446 1.00 91.88 83 VAL A CA 1
ATOM 652 C C . VAL A 1 83 ? -5.327 4.160 4.568 1.00 91.88 83 VAL A C 1
ATOM 654 O O . VAL A 1 83 ? -4.737 3.192 4.078 1.00 91.88 83 VAL A O 1
ATOM 657 N N . GLY A 1 84 ? -4.942 5.416 4.384 1.00 91.38 84 GLY A N 1
ATOM 658 C CA . GLY A 1 84 ? -3.699 5.813 3.745 1.00 91.38 84 GLY A CA 1
ATOM 659 C C . GLY A 1 84 ? -2.518 5.730 4.712 1.00 91.38 84 GLY A C 1
ATOM 660 O O . GLY A 1 84 ? -2.660 5.918 5.922 1.00 91.38 84 GLY A O 1
ATOM 661 N N . PHE A 1 85 ? -1.332 5.470 4.164 1.00 91.56 85 PHE A N 1
ATOM 662 C CA . PHE A 1 85 ? -0.087 5.375 4.925 1.00 91.56 85 PHE A CA 1
ATOM 663 C C . PHE A 1 85 ? 0.865 6.482 4.481 1.00 91.56 85 PHE A C 1
ATOM 665 O O . PHE A 1 85 ? 1.229 6.562 3.307 1.00 91.56 85 PHE A O 1
ATOM 672 N N . VAL A 1 86 ? 1.304 7.306 5.427 1.00 89.81 86 VAL A N 1
ATOM 673 C CA . VAL A 1 86 ? 2.231 8.416 5.189 1.00 89.81 86 VAL A CA 1
ATOM 674 C C . VAL A 1 86 ? 3.555 8.108 5.873 1.00 89.81 86 VAL A C 1
ATOM 676 O O . VAL A 1 86 ? 3.621 7.960 7.095 1.00 89.81 86 VAL A O 1
ATOM 679 N N . ALA A 1 87 ? 4.625 8.013 5.088 1.00 87.81 87 ALA A N 1
ATOM 680 C CA . ALA A 1 87 ? 5.964 7.807 5.621 1.00 87.81 87 ALA A CA 1
ATOM 681 C C . ALA A 1 87 ? 6.470 9.090 6.302 1.00 87.81 87 ALA A C 1
ATOM 683 O O . ALA A 1 87 ? 6.645 10.127 5.658 1.00 87.81 87 ALA A O 1
ATOM 684 N N . LEU A 1 88 ? 6.787 9.019 7.597 1.00 86.50 88 LEU A N 1
ATOM 685 C CA . LEU A 1 88 ? 7.281 10.172 8.368 1.00 86.50 88 LEU A CA 1
ATOM 686 C C . LEU A 1 88 ? 8.692 10.615 7.948 1.00 86.50 88 LEU A C 1
ATOM 688 O O . LEU A 1 88 ? 9.108 11.739 8.219 1.00 86.50 88 LEU A O 1
ATOM 692 N N . GLY A 1 89 ? 9.421 9.762 7.223 1.00 73.31 89 GLY A N 1
ATOM 693 C CA . GLY A 1 89 ? 10.697 10.114 6.599 1.00 73.31 89 GLY A CA 1
ATOM 694 C C . GLY A 1 89 ? 10.585 11.122 5.444 1.00 73.31 89 GLY A C 1
ATOM 695 O O . GLY A 1 89 ? 11.616 11.613 4.973 1.00 73.31 89 GLY A O 1
ATOM 696 N N . GLY A 1 90 ? 9.371 11.434 4.971 1.00 69.31 90 GLY A N 1
ATOM 697 C CA . GLY A 1 90 ? 9.129 12.336 3.843 1.00 69.31 90 GLY A CA 1
ATOM 698 C C . GLY A 1 90 ? 9.875 11.903 2.574 1.00 69.31 90 GLY A C 1
ATOM 699 O O . GLY A 1 90 ? 10.021 10.716 2.287 1.00 69.31 90 GLY A O 1
ATOM 700 N N . LYS A 1 91 ? 10.445 12.866 1.835 1.00 64.50 91 LYS A N 1
ATOM 701 C CA . LYS A 1 91 ? 11.216 12.613 0.596 1.00 64.50 91 LYS A CA 1
ATOM 702 C C . LYS A 1 91 ? 12.530 11.835 0.795 1.00 64.50 91 LYS A C 1
ATOM 704 O O . LYS A 1 91 ? 13.242 11.614 -0.179 1.00 64.50 91 LYS A O 1
ATOM 709 N N . LYS A 1 92 ? 12.893 11.465 2.032 1.00 64.12 92 LYS A N 1
ATOM 710 C CA . LYS A 1 92 ? 14.117 10.696 2.328 1.00 64.12 92 LYS A CA 1
ATOM 711 C C . LYS A 1 92 ? 13.952 9.193 2.119 1.00 64.12 92 LYS A C 1
ATOM 713 O O . LYS A 1 92 ? 14.949 8.479 2.188 1.00 64.12 92 LYS A O 1
ATOM 718 N N . VAL A 1 93 ? 12.730 8.712 1.884 1.00 63.22 93 VAL A N 1
ATOM 719 C CA . VAL A 1 93 ? 12.516 7.324 1.468 1.00 63.22 93 VAL A CA 1
ATOM 720 C C . VAL A 1 93 ? 13.234 7.111 0.136 1.00 63.22 93 VAL A C 1
ATOM 722 O O . VAL A 1 93 ? 13.073 7.910 -0.791 1.00 63.22 93 VAL A O 1
ATOM 725 N N . LYS A 1 94 ? 14.073 6.072 0.063 1.00 63.22 94 LYS A N 1
ATOM 726 C CA . LYS A 1 94 ? 14.891 5.761 -1.111 1.00 63.22 94 LYS A CA 1
ATOM 727 C C . LYS A 1 94 ? 14.023 5.776 -2.360 1.00 63.22 94 LYS A C 1
ATOM 729 O O . LYS A 1 94 ? 13.000 5.095 -2.444 1.00 63.22 94 LYS A O 1
ATOM 734 N N . SER A 1 95 ? 14.475 6.547 -3.343 1.00 66.75 95 SER A N 1
ATOM 735 C CA . SER A 1 95 ? 13.898 6.516 -4.674 1.00 66.75 95 SER A CA 1
ATOM 736 C C . SER A 1 95 ? 14.045 5.119 -5.271 1.00 66.75 95 SER A C 1
ATOM 738 O O . SER A 1 95 ? 14.944 4.347 -4.923 1.00 66.75 95 SER A O 1
ATOM 740 N N . LEU A 1 96 ? 13.140 4.796 -6.192 1.00 68.88 96 LEU A N 1
ATOM 741 C CA . LEU A 1 96 ? 13.231 3.576 -6.981 1.00 68.88 96 LEU A CA 1
ATOM 742 C C . LEU A 1 96 ? 14.626 3.499 -7.628 1.00 68.88 96 LEU A C 1
ATOM 744 O O . LEU A 1 96 ? 15.062 4.488 -8.228 1.00 68.88 96 LEU A O 1
ATOM 748 N N . PRO A 1 97 ? 15.330 2.355 -7.526 1.00 70.44 97 PRO A N 1
ATOM 749 C CA . PRO A 1 97 ? 16.626 2.182 -8.163 1.00 70.44 97 PRO A CA 1
ATOM 750 C C . PRO A 1 97 ? 16.544 2.548 -9.651 1.00 70.44 97 PRO A C 1
ATOM 752 O O . PRO A 1 97 ? 15.554 2.179 -10.291 1.00 70.44 97 PRO A O 1
ATOM 755 N N . PRO A 1 98 ? 17.566 3.190 -10.245 1.00 72.25 98 PRO A N 1
ATOM 756 C CA . PRO A 1 98 ? 17.572 3.500 -11.677 1.00 72.25 98 PRO A CA 1
ATOM 757 C C . PRO A 1 98 ? 17.346 2.261 -12.559 1.00 72.25 98 PRO A C 1
ATOM 759 O O . PRO A 1 98 ? 16.712 2.345 -13.608 1.00 72.25 98 PRO A O 1
ATOM 762 N N . SER A 1 99 ? 17.779 1.086 -12.089 1.00 75.12 99 SER A N 1
ATOM 763 C CA . SER A 1 99 ? 17.543 -0.207 -12.739 1.00 75.12 99 SER A CA 1
ATOM 764 C C . SER A 1 99 ? 16.061 -0.569 -12.890 1.00 75.12 99 SER A C 1
ATOM 766 O O . SER A 1 99 ? 15.716 -1.318 -13.798 1.00 75.12 99 SER A O 1
ATOM 768 N N . THR A 1 100 ? 15.161 -0.007 -12.079 1.00 75.19 100 TH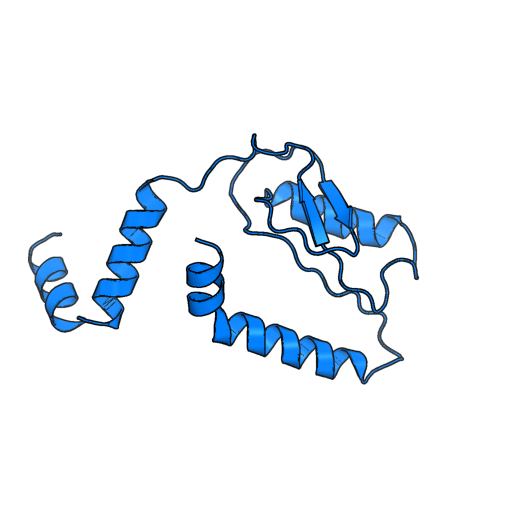R A N 1
ATOM 769 C CA . THR A 1 100 ? 13.704 -0.208 -12.204 1.00 75.19 100 THR A CA 1
ATOM 770 C C . THR A 1 100 ? 13.192 0.221 -13.580 1.00 75.19 100 THR A C 1
ATOM 772 O O . THR A 1 100 ? 12.304 -0.421 -14.138 1.00 75.19 100 THR A O 1
ATOM 775 N N . PHE A 1 101 ? 13.775 1.271 -14.170 1.00 77.44 101 PHE A N 1
ATOM 776 C CA . PHE A 1 101 ? 13.412 1.709 -15.519 1.00 77.44 101 PHE A CA 1
ATOM 777 C C . PHE A 1 101 ? 13.823 0.704 -16.593 1.00 77.44 101 PHE A C 1
ATOM 779 O O . PHE A 1 101 ? 13.061 0.477 -17.530 1.00 77.44 101 PHE A O 1
ATOM 786 N N . ILE A 1 102 ? 14.983 0.060 -16.429 1.00 81.44 102 ILE A N 1
ATOM 787 C CA . ILE A 1 102 ? 15.444 -1.002 -17.330 1.00 81.44 102 ILE A CA 1
ATOM 788 C C . ILE A 1 102 ? 14.461 -2.174 -17.276 1.00 81.44 102 ILE A C 1
ATOM 790 O O . ILE A 1 102 ? 13.998 -2.629 -18.317 1.00 81.44 102 ILE A O 1
ATOM 794 N N . TRP A 1 103 ? 14.055 -2.605 -16.079 1.00 77.31 103 TRP A N 1
ATOM 795 C CA . TRP A 1 103 ? 13.072 -3.682 -15.929 1.00 77.31 103 TRP A CA 1
ATOM 796 C C . TRP A 1 103 ? 11.699 -3.329 -16.514 1.00 77.31 103 TRP A C 1
ATOM 798 O O . TRP A 1 103 ? 11.084 -4.177 -17.158 1.00 77.31 103 TRP A O 1
ATOM 808 N N . MET A 1 104 ? 11.235 -2.081 -16.365 1.00 79.50 104 MET A N 1
ATOM 809 C CA . MET A 1 104 ? 10.011 -1.612 -17.034 1.00 79.50 104 MET A CA 1
ATOM 810 C C . MET A 1 104 ? 10.123 -1.689 -18.558 1.00 79.50 104 MET A C 1
ATOM 812 O O . MET A 1 104 ? 9.190 -2.161 -19.205 1.00 79.50 104 MET A O 1
ATOM 816 N N . LEU A 1 105 ? 11.252 -1.266 -19.135 1.00 81.88 105 LEU A N 1
ATOM 817 C CA . LEU A 1 105 ? 11.488 -1.356 -20.579 1.00 81.88 105 LEU A CA 1
ATOM 818 C C . LEU A 1 105 ? 11.525 -2.807 -21.060 1.00 81.88 105 LEU A C 1
ATOM 820 O O . LEU A 1 105 ? 10.902 -3.122 -22.071 1.00 81.88 105 LEU A O 1
ATOM 824 N N . VAL A 1 106 ? 12.192 -3.696 -20.321 1.00 81.50 106 VAL A N 1
ATOM 825 C CA . VAL A 1 106 ? 12.226 -5.133 -20.629 1.00 81.50 106 VAL A CA 1
ATOM 826 C C . VAL A 1 106 ? 10.816 -5.726 -20.603 1.00 81.50 106 VAL A C 1
ATOM 828 O O . VAL A 1 106 ? 10.442 -6.434 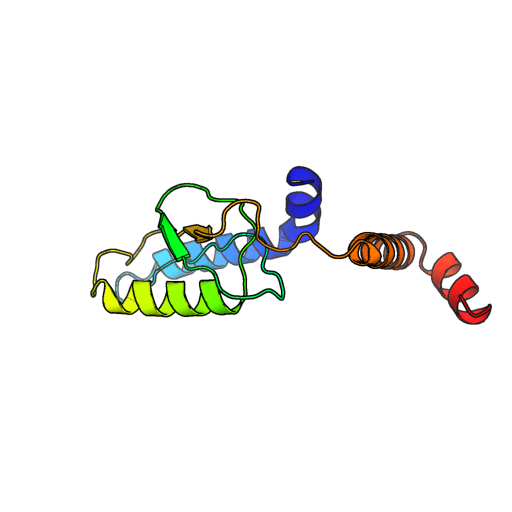-21.536 1.00 81.50 106 VAL A O 1
ATOM 831 N N . GLY A 1 107 ? 10.011 -5.402 -19.587 1.00 78.25 107 GLY A N 1
ATOM 832 C CA . GLY A 1 107 ? 8.617 -5.847 -19.507 1.00 78.25 107 GLY A CA 1
ATOM 833 C C . GLY A 1 107 ? 7.761 -5.319 -20.662 1.00 78.25 107 GLY A C 1
ATOM 834 O O . GLY A 1 107 ? 6.989 -6.071 -21.254 1.00 78.25 107 GLY A O 1
ATOM 835 N N . LEU A 1 108 ? 7.942 -4.049 -21.036 1.00 83.00 108 LEU A N 1
ATOM 836 C CA . LEU A 1 108 ? 7.230 -3.428 -22.153 1.00 83.00 108 LEU A CA 1
ATOM 837 C C . LEU A 1 108 ? 7.589 -4.083 -23.495 1.00 83.00 108 LEU A C 1
ATOM 839 O O . LEU A 1 108 ? 6.695 -4.418 -24.272 1.00 83.00 108 LEU A O 1
ATOM 843 N N . LEU A 1 109 ? 8.883 -4.295 -23.753 1.00 83.31 109 LEU A N 1
ATOM 844 C CA . LEU A 1 109 ? 9.374 -4.959 -24.962 1.00 83.31 109 LEU A CA 1
ATOM 845 C C . LEU A 1 109 ? 8.916 -6.417 -25.023 1.00 83.31 109 LEU A C 1
ATOM 847 O O . LEU A 1 109 ? 8.484 -6.866 -26.080 1.00 83.31 109 LEU A O 1
ATOM 851 N N . GLY A 1 110 ? 8.942 -7.135 -23.898 1.00 81.00 110 GLY A N 1
ATOM 852 C CA . GLY A 1 110 ? 8.429 -8.502 -23.818 1.00 81.00 110 GLY A CA 1
ATOM 853 C C . GLY A 1 110 ? 6.931 -8.597 -24.121 1.00 81.00 110 GLY A C 1
ATOM 854 O O . GLY A 1 110 ? 6.503 -9.555 -24.758 1.00 81.00 110 GLY A O 1
ATOM 855 N N . TYR A 1 111 ? 6.142 -7.596 -23.717 1.00 81.38 111 TYR A N 1
ATOM 856 C CA . TYR A 1 111 ? 4.697 -7.578 -23.951 1.00 81.38 111 TYR A CA 1
ATOM 857 C C . TYR A 1 111 ? 4.322 -7.166 -25.383 1.00 81.38 111 TYR A C 1
ATOM 859 O O . TYR A 1 111 ? 3.542 -7.855 -26.035 1.00 81.38 111 TYR A O 1
ATOM 867 N N . TYR A 1 112 ? 4.873 -6.057 -25.889 1.00 84.62 112 TYR A N 1
ATOM 868 C CA . TYR A 1 112 ? 4.488 -5.503 -27.197 1.00 84.62 112 TYR A CA 1
ATOM 869 C C . TYR A 1 112 ? 5.299 -6.059 -28.372 1.00 84.62 112 TYR A C 1
ATOM 871 O O . TYR A 1 112 ? 4.813 -6.065 -29.502 1.00 84.62 112 TYR A O 1
ATOM 879 N N . MET A 1 113 ? 6.531 -6.514 -28.135 1.00 89.50 113 MET A N 1
ATOM 880 C CA . MET A 1 113 ? 7.437 -7.033 -29.166 1.00 89.50 113 MET A CA 1
ATOM 881 C C . MET A 1 113 ? 8.071 -8.369 -28.733 1.00 89.50 113 MET A C 1
ATOM 883 O O . MET A 1 113 ? 9.300 -8.487 -28.680 1.00 89.50 113 MET A O 1
ATOM 887 N N . PRO A 1 114 ? 7.261 -9.408 -28.448 1.00 85.25 114 PRO A N 1
ATOM 888 C CA . PRO A 1 114 ? 7.757 -10.679 -27.918 1.00 85.25 114 PRO A CA 1
ATOM 889 C C . PRO A 1 114 ? 8.779 -11.354 -28.845 1.00 85.25 114 PRO A C 1
ATOM 891 O O . PRO A 1 114 ? 9.733 -11.963 -28.368 1.00 85.25 114 PRO A O 1
ATOM 894 N N . SER A 1 115 ? 8.638 -11.205 -30.167 1.00 84.50 115 SER A N 1
ATOM 895 C CA . SER A 1 115 ? 9.597 -11.722 -31.152 1.00 84.50 115 SER A CA 1
ATOM 896 C C . SER A 1 115 ? 10.960 -11.026 -31.070 1.00 84.50 115 SER A C 1
ATOM 898 O O . SER A 1 115 ? 11.987 -11.702 -31.066 1.00 84.50 115 SER A O 1
ATOM 900 N N . LEU A 1 116 ? 10.978 -9.695 -30.947 1.00 81.25 116 LEU A N 1
ATOM 901 C CA . LEU A 1 116 ? 12.203 -8.905 -30.805 1.00 81.25 116 LEU A CA 1
ATOM 902 C C . LEU A 1 116 ? 12.910 -9.220 -29.480 1.00 81.25 116 LEU A C 1
ATOM 904 O O . LEU A 1 116 ? 14.128 -9.387 -29.450 1.00 81.25 116 LEU A O 1
ATOM 908 N N . TRP A 1 117 ? 12.139 -9.376 -28.400 1.00 79.56 117 TRP A N 1
ATOM 909 C CA . TRP A 1 117 ? 12.662 -9.765 -27.091 1.00 79.56 117 TRP A CA 1
ATOM 910 C C . TRP A 1 117 ? 13.270 -11.177 -27.102 1.00 79.56 117 TRP A C 1
ATOM 912 O O . TRP A 1 117 ? 14.373 -11.381 -26.597 1.00 79.56 117 TRP A O 1
ATOM 922 N N . LEU A 1 118 ? 12.604 -12.147 -27.740 1.00 80.25 118 LEU A N 1
ATOM 923 C CA . LEU A 1 118 ? 13.113 -13.517 -27.890 1.00 80.25 118 LEU A CA 1
ATOM 924 C C . LEU A 1 118 ? 14.414 -13.581 -28.704 1.00 80.25 118 LEU A C 1
ATOM 926 O O . LEU A 1 118 ? 15.294 -14.382 -28.384 1.00 80.25 118 LEU A O 1
ATOM 930 N N . VAL A 1 119 ? 14.547 -12.749 -29.740 1.00 83.25 119 VAL A N 1
ATOM 931 C CA . VAL A 1 119 ? 15.779 -12.645 -30.539 1.00 83.25 119 VAL A CA 1
ATOM 932 C C . VAL A 1 119 ? 16.898 -11.988 -29.733 1.00 83.25 119 VAL A C 1
ATOM 934 O O . VAL A 1 119 ? 17.993 -12.544 -29.677 1.00 83.25 119 VAL A O 1
ATOM 937 N N . GLY A 1 120 ? 16.621 -10.876 -29.044 1.00 79.00 120 GLY A N 1
ATOM 938 C CA . GLY A 1 120 ? 17.600 -10.208 -28.178 1.00 79.00 120 GLY A CA 1
ATOM 939 C C . GLY A 1 120 ? 18.145 -11.140 -27.094 1.00 79.00 120 GLY A C 1
ATOM 940 O O . GLY A 1 120 ? 19.358 -11.278 -26.946 1.00 79.00 120 GLY A O 1
ATOM 941 N N . ARG A 1 121 ? 17.257 -11.899 -26.442 1.00 77.00 121 ARG A N 1
ATOM 942 C CA . ARG A 1 121 ? 17.636 -12.896 -25.433 1.00 77.00 121 ARG A CA 1
ATOM 943 C C . ARG A 1 121 ? 18.471 -14.045 -26.014 1.00 77.00 121 ARG A C 1
ATOM 945 O O . ARG A 1 121 ? 19.354 -14.565 -25.338 1.00 77.00 121 ARG A O 1
ATOM 952 N N . LYS A 1 122 ? 18.220 -14.459 -27.265 1.00 78.62 122 LYS A N 1
ATOM 953 C CA . LYS A 1 122 ? 19.060 -15.452 -27.968 1.00 78.62 122 LYS A CA 1
ATOM 954 C C . LYS A 1 122 ? 20.444 -14.908 -28.338 1.00 78.62 122 LYS A C 1
ATOM 956 O O . LYS A 1 122 ? 21.366 -15.702 -28.480 1.00 78.62 122 LYS A O 1
ATOM 961 N N . MET A 1 123 ? 20.590 -13.592 -28.488 1.00 76.44 123 MET A N 1
ATOM 962 C CA . MET A 1 123 ? 21.856 -12.925 -28.818 1.00 76.44 123 MET A CA 1
ATOM 963 C C . MET A 1 123 ? 22.689 -12.529 -27.584 1.00 76.44 123 MET A C 1
ATOM 965 O O . MET A 1 123 ? 23.760 -11.954 -27.748 1.00 76.44 123 MET A O 1
ATOM 969 N N . GLY A 1 124 ? 22.246 -12.872 -26.368 1.00 69.69 124 GLY A N 1
ATOM 970 C CA . GLY A 1 124 ? 23.008 -12.646 -25.132 1.00 69.69 124 GLY A CA 1
ATOM 971 C C . GLY A 1 124 ? 22.833 -11.261 -24.500 1.00 69.69 124 GLY A C 1
ATOM 972 O O . GLY A 1 124 ? 23.686 -10.859 -23.710 1.00 69.69 124 GLY A O 1
ATOM 973 N N . LEU A 1 125 ? 21.754 -10.549 -24.845 1.00 58.06 125 LEU A N 1
ATOM 974 C CA . LEU A 1 125 ? 21.283 -9.342 -24.151 1.00 58.06 125 LEU A CA 1
ATOM 975 C C . LEU A 1 125 ? 20.320 -9.682 -23.007 1.00 58.06 125 LEU A C 1
ATOM 977 O O . LEU A 1 125 ? 19.502 -10.621 -23.175 1.00 58.06 125 LEU A O 1
#

Organism: NCBI:txid354080

pLDDT: mean 83.87, std 9.3, range [56.97, 95.88]